Protein AF-A0A3M1AYG4-F1 (afdb_monomer_lite)

Secondary structure (DSSP, 8-state):
--HHHHHHHHHHHHHHHHHHHHHHHHHHHHHHHHHTTT--SHHHHHHHHHHHHHHHHHHHHHHHHHHHHHHTT--

pLDDT: mean 88.28, std 14.77, range [41.84, 98.19]

Sequence (75 aa):
MDRKQQLLAAKREEAETKKALGSFLGFFGLVLIFALFYTPTWNGRIINLVSGLLLIGIGGAMIYSGRKRLAKHNS

Structure (mmCIF, N/CA/C/O backbone):
data_AF-A0A3M1AYG4-F1
#
_entry.id   AF-A0A3M1AYG4-F1
#
loop_
_atom_site.group_PDB
_atom_site.id
_atom_site.type_symbol
_atom_site.label_atom_id
_atom_site.label_alt_id
_atom_site.label_comp_id
_atom_site.label_asym_id
_atom_site.label_entity_id
_atom_site.label_seq_id
_atom_site.pdbx_PDB_ins_code
_atom_site.Cartn_x
_atom_site.Cartn_y
_atom_site.Cartn_z
_atom_site.occupancy
_atom_site.B_iso_or_equiv
_atom_site.auth_seq_id
_atom_site.auth_comp_id
_atom_site.auth_asym_id
_atom_site.auth_atom_id
_atom_site.pdbx_PDB_model_num
ATOM 1 N N . MET A 1 1 ? -30.633 9.215 19.838 1.00 63.38 1 MET A N 1
ATOM 2 C CA . MET A 1 1 ? -29.483 8.316 19.588 1.00 63.38 1 MET A CA 1
ATOM 3 C C . MET A 1 1 ? -28.428 8.583 20.644 1.00 63.38 1 MET A C 1
ATOM 5 O O . MET A 1 1 ? -28.096 9.740 20.859 1.00 63.38 1 MET A O 1
ATOM 9 N N . ASP A 1 2 ? -27.959 7.541 21.327 1.00 86.81 2 ASP A N 1
ATOM 10 C CA . ASP A 1 2 ? -26.959 7.652 22.395 1.00 86.81 2 ASP A CA 1
ATOM 11 C C . ASP A 1 2 ? -25.572 8.022 21.823 1.00 86.81 2 ASP A C 1
ATOM 13 O O . ASP A 1 2 ? -25.157 7.500 20.784 1.00 86.81 2 ASP A O 1
ATOM 17 N N . ARG A 1 3 ? -24.836 8.916 22.496 1.00 85.94 3 ARG A N 1
ATOM 18 C CA . ARG A 1 3 ? -23.544 9.465 22.032 1.00 85.94 3 ARG A CA 1
ATOM 19 C C . ARG A 1 3 ? -22.496 8.370 21.817 1.00 85.94 3 ARG A C 1
ATOM 21 O O . ARG A 1 3 ? -21.661 8.470 20.919 1.00 85.94 3 ARG A O 1
ATOM 28 N N . LYS A 1 4 ? -22.572 7.283 22.593 1.00 86.00 4 LYS A N 1
ATOM 29 C CA . LYS A 1 4 ? -21.726 6.095 22.408 1.00 86.00 4 LYS A CA 1
ATOM 30 C C . LYS A 1 4 ? -21.977 5.402 21.068 1.00 86.00 4 LYS A C 1
ATOM 32 O O . LYS A 1 4 ? -21.019 4.975 20.430 1.00 86.00 4 LYS A O 1
ATOM 37 N N . GLN A 1 5 ? -23.227 5.323 20.608 1.00 86.50 5 GLN A N 1
ATOM 38 C CA . GLN A 1 5 ? -23.553 4.676 19.333 1.00 86.50 5 GLN A CA 1
ATOM 39 C C . GLN A 1 5 ? -23.006 5.462 18.137 1.00 86.50 5 GLN A C 1
ATOM 41 O O . GLN A 1 5 ? -22.457 4.859 17.218 1.00 86.50 5 GLN A O 1
ATOM 46 N N . GLN A 1 6 ? -23.062 6.797 18.184 1.00 87.31 6 GLN A N 1
ATOM 47 C CA . GLN A 1 6 ? -22.478 7.656 17.144 1.00 87.31 6 GLN A CA 1
ATOM 48 C C . GLN A 1 6 ? -20.954 7.486 17.051 1.00 87.31 6 GLN A C 1
ATOM 50 O O . GLN A 1 6 ? -20.406 7.356 15.960 1.00 87.31 6 GLN A O 1
ATOM 55 N N . LEU A 1 7 ? -20.268 7.404 18.197 1.00 87.50 7 LEU A N 1
ATOM 56 C CA . LEU A 1 7 ? -18.822 7.167 18.243 1.00 87.50 7 LEU A CA 1
ATOM 57 C C . LEU A 1 7 ? -18.432 5.792 17.684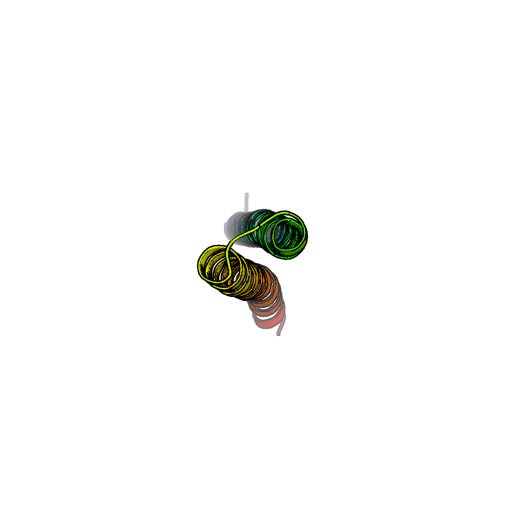 1.00 87.50 7 LEU A C 1
ATOM 59 O O . LEU A 1 7 ? -17.408 5.667 17.014 1.00 87.50 7 LEU A O 1
ATOM 63 N N . LEU A 1 8 ? -19.229 4.756 17.954 1.00 87.19 8 LEU A N 1
ATOM 64 C CA . LEU A 1 8 ? -18.981 3.414 17.424 1.00 87.19 8 LEU A CA 1
ATOM 65 C C . LEU A 1 8 ? -19.220 3.346 15.912 1.00 87.19 8 LEU A C 1
ATOM 67 O O . LEU A 1 8 ? -18.422 2.724 15.213 1.00 87.19 8 LEU A O 1
ATOM 71 N N . ALA A 1 9 ? -20.270 4.002 15.411 1.00 88.31 9 ALA A N 1
ATOM 72 C CA . ALA A 1 9 ? -20.541 4.100 13.979 1.00 88.31 9 ALA A CA 1
ATOM 73 C C . ALA A 1 9 ? -19.392 4.807 13.242 1.00 88.31 9 ALA A C 1
ATOM 75 O O . ALA A 1 9 ? -18.829 4.235 12.313 1.00 88.31 9 ALA A O 1
ATOM 76 N N . ALA A 1 10 ? -18.948 5.965 13.743 1.00 88.81 10 ALA A N 1
ATOM 77 C CA . ALA A 1 10 ? -17.833 6.710 13.157 1.00 88.81 10 ALA A CA 1
ATOM 78 C C . ALA A 1 10 ? -16.518 5.906 13.144 1.00 88.81 10 ALA A C 1
ATOM 80 O O . ALA A 1 10 ? -15.783 5.914 12.160 1.00 88.81 10 ALA A O 1
ATOM 81 N N . LYS A 1 11 ? -16.220 5.151 14.213 1.00 87.62 11 LYS A N 1
ATOM 82 C CA . LYS A 1 11 ? -15.031 4.277 14.256 1.00 87.62 11 LYS A CA 1
ATOM 83 C C . LYS A 1 11 ? -15.100 3.126 13.250 1.00 87.62 11 LYS A C 1
ATOM 85 O O . LYS A 1 11 ? -14.061 2.726 12.725 1.00 87.62 11 LYS A O 1
ATOM 90 N N . ARG A 1 12 ? -16.292 2.567 13.012 1.00 87.56 12 ARG A N 1
ATOM 91 C CA . ARG A 1 12 ? -16.497 1.517 12.001 1.00 87.56 12 ARG A CA 1
ATOM 92 C C . ARG A 1 12 ? -16.298 2.073 10.599 1.00 87.56 12 ARG A C 1
ATOM 94 O O . ARG A 1 12 ? -15.519 1.500 9.848 1.00 87.56 12 ARG A O 1
ATOM 101 N N . GLU A 1 1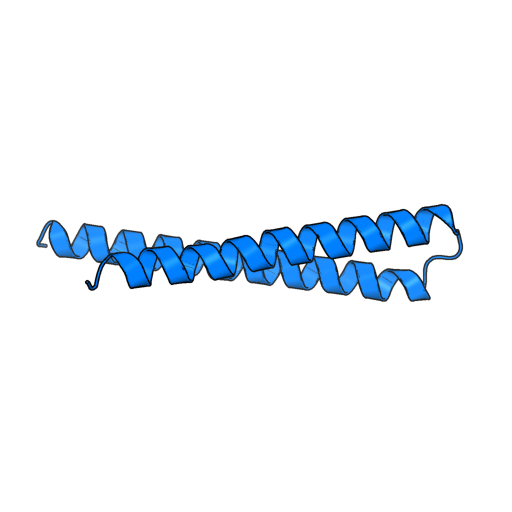3 ? -16.908 3.214 10.302 1.00 89.81 13 GLU A N 1
ATOM 102 C CA . GLU A 1 13 ? -16.760 3.903 9.018 1.00 89.81 13 GLU A CA 1
ATOM 103 C C . GLU A 1 13 ? -15.292 4.266 8.733 1.00 89.81 13 GLU A C 1
ATOM 105 O O . GLU A 1 13 ? -14.776 4.003 7.645 1.00 89.81 13 GLU A O 1
ATOM 110 N N . GLU A 1 14 ? -14.562 4.772 9.735 1.00 89.12 14 GLU A N 1
ATOM 111 C CA . GLU A 1 14 ? -13.128 5.057 9.611 1.00 89.12 14 GLU A CA 1
ATOM 112 C C . GLU A 1 14 ? -12.320 3.782 9.298 1.00 89.12 14 GLU A C 1
ATOM 114 O O . GLU A 1 14 ? -11.409 3.796 8.465 1.00 89.12 14 GLU A O 1
ATOM 119 N N . ALA A 1 15 ? -12.639 2.662 9.953 1.00 88.94 15 ALA A N 1
ATOM 120 C CA . ALA A 1 15 ? -11.952 1.394 9.731 1.00 88.94 15 ALA A CA 1
ATOM 121 C C . ALA A 1 15 ? -12.252 0.797 8.345 1.00 88.94 15 ALA A C 1
ATOM 123 O O . ALA A 1 15 ? -11.339 0.282 7.694 1.00 88.94 15 ALA A O 1
ATOM 124 N N . GLU A 1 16 ? -13.497 0.891 7.880 1.00 91.00 16 GLU A N 1
ATOM 125 C CA . GLU A 1 16 ? -13.902 0.472 6.535 1.00 91.00 16 GLU A CA 1
ATOM 126 C C . GLU A 1 16 ? -13.230 1.327 5.462 1.00 91.00 16 GLU A C 1
ATOM 128 O O . GLU A 1 16 ? -12.659 0.780 4.519 1.00 91.00 16 GLU A O 1
ATOM 133 N N . THR A 1 17 ? -13.174 2.643 5.668 1.00 92.50 17 THR A N 1
ATOM 134 C CA . THR A 1 17 ? -12.468 3.576 4.782 1.00 92.50 17 THR A CA 1
ATOM 135 C C . THR A 1 17 ? -10.986 3.223 4.678 1.00 92.50 17 THR A C 1
ATOM 137 O O . THR A 1 17 ? -10.451 3.081 3.578 1.00 92.50 17 THR A O 1
ATOM 140 N N . LYS A 1 18 ? -10.305 2.999 5.811 1.00 90.25 18 LYS A N 1
ATOM 141 C CA . LYS A 1 18 ? -8.890 2.586 5.816 1.00 90.25 18 LYS A CA 1
ATOM 142 C C . LYS A 1 18 ? -8.671 1.249 5.122 1.00 90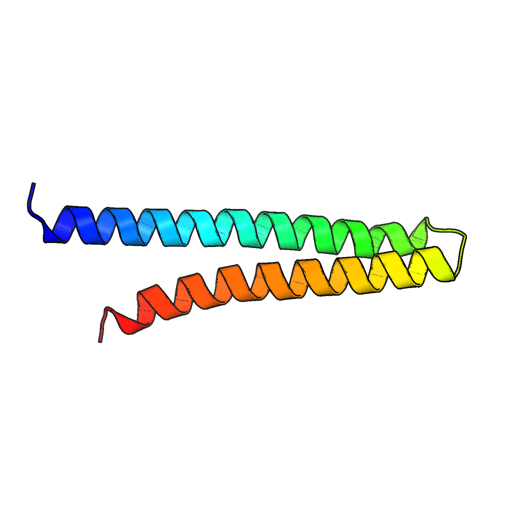.25 18 LYS A C 1
ATOM 144 O O . LYS A 1 18 ? -7.674 1.088 4.421 1.00 90.25 18 LYS A O 1
ATOM 149 N N . LYS A 1 19 ? -9.590 0.297 5.299 1.00 93.06 19 LYS A N 1
ATOM 150 C CA . LYS A 1 19 ? -9.532 -1.005 4.628 1.00 93.06 19 LYS A CA 1
ATOM 151 C C . LYS A 1 19 ? -9.702 -0.855 3.115 1.00 93.06 19 LYS A C 1
ATOM 153 O O . LYS A 1 19 ? -8.925 -1.456 2.376 1.00 93.06 19 LYS A O 1
ATOM 158 N N . ALA A 1 20 ? -10.671 -0.063 2.662 1.00 95.44 20 ALA A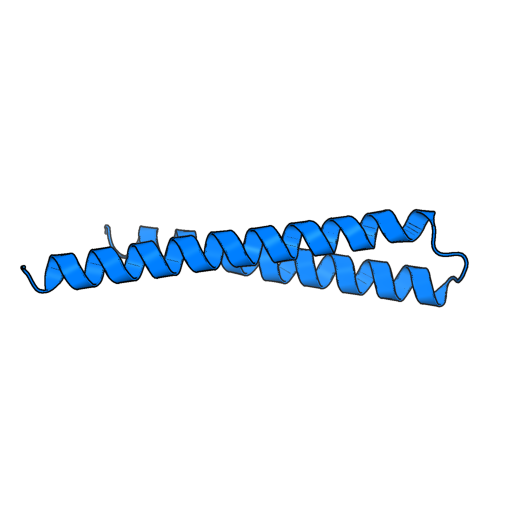 N 1
ATOM 159 C CA . ALA A 1 20 ? -10.918 0.188 1.245 1.00 95.44 20 ALA A CA 1
ATOM 160 C C . ALA A 1 20 ? -9.717 0.879 0.585 1.00 95.44 20 ALA A C 1
ATOM 162 O O . ALA A 1 20 ? -9.176 0.364 -0.392 1.00 95.44 20 ALA A O 1
ATOM 163 N N . LEU A 1 21 ? -9.230 1.974 1.180 1.00 95.44 21 LEU A N 1
ATOM 164 C CA . LEU A 1 21 ? -8.060 2.705 0.689 1.00 95.44 21 LEU A CA 1
ATOM 165 C C . LEU A 1 21 ? -6.801 1.839 0.682 1.00 95.44 21 LEU A C 1
ATOM 167 O O . LEU A 1 21 ? -6.083 1.811 -0.312 1.00 95.44 21 LEU A O 1
ATOM 171 N N . GLY A 1 22 ? -6.542 1.092 1.758 1.00 95.50 22 GLY A N 1
ATOM 172 C CA . GLY A 1 22 ? -5.377 0.214 1.820 1.00 95.50 22 GLY A CA 1
ATOM 173 C C . GLY A 1 22 ? -5.438 -0.929 0.803 1.00 95.50 22 GLY A C 1
ATOM 174 O O . GLY A 1 22 ? -4.416 -1.277 0.216 1.00 95.50 22 GLY A O 1
ATOM 175 N N . SER A 1 23 ? -6.633 -1.472 0.540 1.00 96.25 23 SER A N 1
ATOM 176 C CA . SER A 1 23 ? -6.833 -2.513 -0.481 1.00 96.25 23 SER A CA 1
ATOM 177 C C . SER A 1 23 ? -6.646 -1.957 -1.892 1.00 96.25 23 SER A C 1
ATOM 179 O O . SER A 1 23 ? -5.990 -2.591 -2.714 1.00 96.25 23 SER A O 1
ATOM 181 N N . PHE A 1 24 ? -7.160 -0.752 -2.156 1.00 97.38 24 PHE A N 1
ATOM 182 C CA . PHE A 1 24 ? -6.937 -0.028 -3.406 1.00 97.38 24 PHE A CA 1
ATOM 183 C C . PHE A 1 24 ? -5.440 0.199 -3.644 1.00 97.38 24 PHE A C 1
ATOM 185 O O . PHE A 1 24 ? -4.913 -0.181 -4.685 1.00 97.38 24 PHE A O 1
ATOM 192 N N . LEU A 1 25 ? -4.728 0.727 -2.646 1.00 96.94 25 LEU A N 1
ATOM 193 C CA . LEU A 1 25 ? -3.290 0.972 -2.744 1.00 96.94 25 LEU A CA 1
ATOM 194 C C . LEU A 1 25 ? -2.497 -0.318 -2.989 1.00 96.94 25 LEU A C 1
ATOM 196 O O . LEU A 1 25 ? -1.625 -0.353 -3.856 1.00 96.94 25 LEU A O 1
ATOM 200 N N . GLY A 1 26 ? -2.840 -1.395 -2.278 1.00 97.69 26 GLY A N 1
ATOM 201 C CA . GLY A 1 26 ? -2.233 -2.709 -2.480 1.00 97.69 26 GLY A CA 1
ATOM 202 C C . GLY A 1 26 ? -2.459 -3.255 -3.891 1.00 97.69 26 GLY A C 1
ATOM 203 O O . GLY A 1 26 ? -1.518 -3.751 -4.506 1.00 97.69 26 GLY A O 1
ATOM 204 N N . PHE A 1 27 ? -3.670 -3.106 -4.438 1.00 98.00 27 PHE A N 1
ATOM 205 C CA . PHE A 1 27 ? -3.978 -3.496 -5.816 1.00 98.00 27 PHE A CA 1
ATOM 206 C C . PHE A 1 27 ? -3.100 -2.750 -6.827 1.00 98.00 27 PHE A C 1
ATOM 208 O O . PHE A 1 27 ? -2.463 -3.386 -7.665 1.00 98.00 27 PHE A O 1
ATOM 215 N N . PHE A 1 28 ? -2.985 -1.424 -6.714 1.00 97.94 28 PHE A N 1
ATOM 216 C CA . PHE A 1 28 ? -2.104 -0.648 -7.595 1.00 97.94 28 PHE A CA 1
ATOM 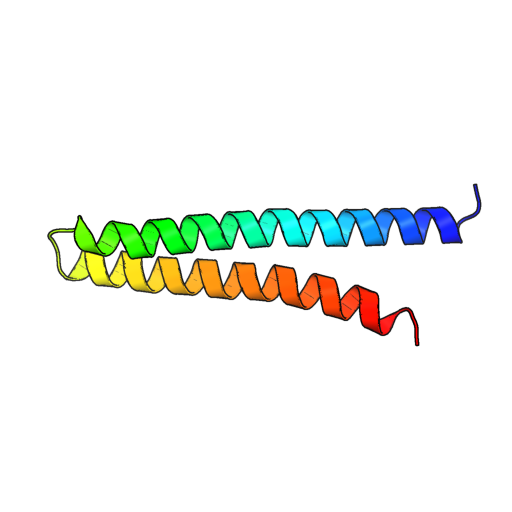217 C C . PHE A 1 28 ? -0.634 -1.032 -7.437 1.00 97.94 28 PHE A C 1
ATOM 219 O O . PHE A 1 28 ? 0.085 -1.135 -8.429 1.00 97.94 28 PHE A O 1
ATOM 226 N N . GLY A 1 29 ? -0.189 -1.305 -6.212 1.00 98.00 29 GLY A N 1
ATOM 227 C CA . GLY A 1 29 ? 1.165 -1.789 -5.979 1.00 98.00 29 GLY A CA 1
ATOM 228 C C . GLY A 1 29 ? 1.450 -3.119 -6.685 1.00 98.00 29 GLY A C 1
ATOM 229 O O . GLY A 1 29 ? 2.503 -3.266 -7.303 1.00 98.00 29 GLY A O 1
ATOM 230 N N . LEU A 1 30 ? 0.490 -4.051 -6.688 1.00 98.00 30 LEU A N 1
ATOM 231 C CA . LEU A 1 30 ? 0.593 -5.296 -7.457 1.00 98.00 30 LEU A CA 1
ATOM 232 C C . LEU A 1 30 ? 0.634 -5.035 -8.966 1.00 98.00 30 LEU A C 1
ATOM 234 O O . LEU A 1 30 ? 1.463 -5.624 -9.656 1.00 98.00 30 LEU A O 1
ATOM 238 N N . VAL A 1 31 ? -0.204 -4.129 -9.478 1.00 98.19 31 VAL A N 1
ATOM 239 C CA . VAL A 1 31 ? -0.190 -3.735 -10.899 1.00 98.19 31 VAL A CA 1
ATOM 240 C C . VAL A 1 31 ? 1.190 -3.212 -11.316 1.00 98.19 31 VAL A C 1
ATOM 242 O O . VAL A 1 31 ? 1.685 -3.590 -12.377 1.00 98.19 31 VAL A O 1
ATOM 245 N N . LEU A 1 32 ? 1.859 -2.414 -10.477 1.00 97.62 32 LEU A N 1
ATOM 246 C CA . LEU A 1 32 ? 3.218 -1.934 -10.764 1.00 97.62 32 LEU A CA 1
ATOM 247 C C . LEU A 1 32 ? 4.268 -3.051 -10.744 1.00 97.62 32 LEU A C 1
ATOM 249 O O . LEU A 1 32 ? 5.193 -3.029 -11.555 1.00 97.62 32 LEU A O 1
ATOM 253 N N . ILE A 1 33 ? 4.112 -4.059 -9.883 1.00 97.19 33 ILE A N 1
ATOM 254 C CA . ILE A 1 33 ? 4.967 -5.254 -9.925 1.00 97.19 33 ILE A CA 1
ATOM 255 C C . ILE A 1 33 ? 4.745 -6.024 -11.234 1.00 97.19 33 ILE A C 1
ATOM 257 O O . ILE A 1 33 ? 5.711 -6.439 -11.871 1.00 97.19 33 ILE A O 1
ATOM 261 N N . PHE A 1 34 ? 3.500 -6.160 -11.699 1.00 97.19 34 PHE A N 1
ATOM 262 C CA . PHE A 1 34 ? 3.221 -6.762 -13.007 1.00 97.19 34 PHE A CA 1
ATOM 263 C C . PHE A 1 34 ? 3.783 -5.936 -14.172 1.00 97.19 34 PHE A C 1
ATOM 265 O O . PHE A 1 34 ? 4.246 -6.502 -15.163 1.00 97.19 34 PHE A O 1
ATOM 272 N N . ALA A 1 35 ? 3.822 -4.608 -14.053 1.00 96.94 35 ALA A N 1
ATOM 273 C CA . ALA A 1 35 ? 4.393 -3.735 -15.076 1.00 96.94 35 ALA A CA 1
ATOM 274 C C . ALA A 1 35 ? 5.895 -3.987 -15.318 1.00 96.94 35 ALA A C 1
ATOM 276 O O . ALA A 1 35 ? 6.404 -3.665 -16.395 1.00 96.94 35 ALA A O 1
ATOM 277 N N . LEU A 1 36 ? 6.612 -4.611 -14.373 1.00 96.31 36 LEU A N 1
ATOM 278 C CA . LEU A 1 36 ? 8.027 -4.976 -14.529 1.00 96.31 36 LEU A CA 1
ATOM 279 C C . LEU A 1 36 ? 8.282 -5.865 -15.746 1.00 96.31 36 LEU A C 1
ATOM 281 O O . LEU A 1 36 ? 9.285 -5.674 -16.433 1.00 96.31 36 LEU A O 1
ATOM 285 N N . PHE A 1 37 ? 7.360 -6.784 -16.041 1.00 95.75 37 PHE A N 1
ATOM 286 C CA . PHE A 1 37 ? 7.473 -7.703 -17.175 1.00 95.75 37 PHE A CA 1
ATOM 287 C C . PHE A 1 37 ? 7.353 -6.993 -18.528 1.00 95.75 37 PHE A C 1
ATOM 289 O O . PHE A 1 37 ? 7.909 -7.460 -19.517 1.00 95.75 37 PHE A O 1
ATOM 296 N N . TYR A 1 38 ? 6.682 -5.841 -18.561 1.00 96.19 38 TYR A N 1
ATOM 297 C CA . TYR A 1 38 ? 6.448 -5.056 -19.774 1.00 96.19 38 TYR A CA 1
ATOM 298 C C . TYR A 1 38 ? 7.397 -3.862 -19.912 1.00 96.19 38 TYR A C 1
ATOM 300 O O . TYR A 1 38 ? 7.443 -3.230 -20.963 1.00 96.19 38 TYR A O 1
ATOM 308 N N . THR A 1 39 ? 8.165 -3.537 -18.868 1.00 95.56 39 THR A N 1
ATOM 309 C CA . THR A 1 39 ? 9.051 -2.368 -18.872 1.00 95.56 39 THR A CA 1
ATOM 310 C C . THR A 1 39 ? 10.391 -2.714 -19.535 1.00 95.56 39 THR A C 1
ATOM 312 O O . THR A 1 39 ? 11.113 -3.572 -19.015 1.00 95.56 39 THR A O 1
ATOM 315 N N . PRO A 1 40 ? 10.781 -2.062 -20.650 1.00 95.69 40 PRO A N 1
ATOM 316 C CA . PRO A 1 40 ? 12.010 -2.412 -21.371 1.00 95.69 40 PRO A CA 1
ATOM 317 C C . PRO A 1 40 ? 13.284 -1.906 -20.687 1.00 95.69 40 PRO A C 1
ATOM 319 O O . PRO A 1 40 ? 14.342 -2.515 -20.813 1.00 95.69 40 PRO A O 1
ATOM 322 N N . THR A 1 41 ? 13.199 -0.784 -19.967 1.00 97.94 41 THR A N 1
ATOM 323 C CA . THR A 1 41 ? 14.368 -0.111 -19.392 1.00 97.94 41 THR A CA 1
ATOM 324 C C . THR A 1 41 ? 14.667 -0.596 -17.979 1.00 97.94 41 THR A C 1
ATOM 326 O O . THR A 1 41 ? 13.767 -0.792 -17.159 1.00 97.94 41 THR A O 1
ATOM 329 N N . TRP A 1 42 ? 15.956 -0.733 -17.662 1.00 95.56 42 TRP A N 1
ATOM 330 C CA . TRP A 1 42 ? 16.399 -1.131 -16.325 1.00 95.56 42 TRP A CA 1
ATOM 331 C C . TRP A 1 42 ? 15.948 -0.139 -15.244 1.00 95.56 42 TRP A C 1
ATOM 333 O O . TRP A 1 42 ? 15.358 -0.534 -14.240 1.00 95.56 42 TRP A O 1
ATOM 343 N N . ASN A 1 43 ? 16.124 1.161 -15.500 1.00 97.19 43 ASN A N 1
ATOM 344 C CA . ASN A 1 43 ? 15.695 2.215 -14.577 1.00 97.19 43 ASN A CA 1
ATOM 345 C C . ASN A 1 43 ? 14.174 2.195 -14.361 1.00 97.19 43 ASN A C 1
ATOM 347 O O . ASN A 1 43 ? 13.718 2.312 -13.227 1.00 97.19 43 ASN A O 1
ATOM 351 N N . GLY A 1 44 ? 13.388 1.981 -15.423 1.00 97.00 44 GLY A N 1
ATOM 352 C CA . GLY A 1 44 ? 11.932 1.878 -15.319 1.00 97.00 44 GLY A CA 1
ATOM 353 C C . GLY A 1 44 ? 11.491 0.687 -14.467 1.00 97.00 44 GLY A C 1
ATOM 354 O O . GLY A 1 44 ? 10.589 0.824 -13.643 1.00 97.00 44 GLY A O 1
ATOM 355 N N . ARG A 1 45 ? 12.165 -0.465 -14.597 1.00 97.50 45 ARG A N 1
ATOM 356 C CA . ARG A 1 45 ? 11.904 -1.640 -13.750 1.00 97.50 45 ARG A CA 1
ATOM 357 C C . ARG A 1 45 ? 12.174 -1.343 -12.275 1.00 97.50 45 ARG A C 1
ATOM 359 O O . ARG A 1 45 ? 11.336 -1.651 -11.438 1.00 97.50 45 ARG A O 1
ATOM 366 N N . ILE A 1 46 ? 13.296 -0.706 -11.939 1.00 97.94 46 ILE A N 1
ATOM 367 C CA . ILE A 1 46 ? 13.594 -0.367 -10.537 1.00 97.94 46 ILE A CA 1
ATOM 368 C C . ILE A 1 46 ? 12.537 0.589 -9.970 1.00 97.94 46 ILE A C 1
ATOM 370 O O . ILE A 1 46 ? 12.034 0.356 -8.873 1.00 97.94 46 ILE A O 1
ATOM 374 N N . ILE A 1 47 ? 12.156 1.626 -10.723 1.00 97.50 47 ILE A N 1
ATOM 375 C CA . ILE A 1 47 ? 11.135 2.592 -10.291 1.00 97.50 47 ILE A CA 1
ATOM 376 C C . ILE A 1 47 ? 9.794 1.894 -10.042 1.00 97.50 47 ILE A C 1
ATOM 378 O O . ILE A 1 47 ? 9.190 2.094 -8.988 1.00 97.50 47 ILE A O 1
ATOM 382 N N . ASN A 1 48 ? 9.348 1.045 -10.970 1.00 97.12 48 ASN A N 1
ATOM 383 C CA . ASN A 1 48 ? 8.108 0.281 -10.826 1.00 97.12 48 ASN A CA 1
ATOM 384 C C . ASN A 1 48 ? 8.152 -0.671 -9.624 1.00 97.12 48 ASN A C 1
ATOM 386 O O . ASN A 1 48 ? 7.172 -0.768 -8.887 1.00 97.12 48 ASN A O 1
ATOM 390 N N . LEU A 1 49 ? 9.294 -1.316 -9.370 1.00 97.81 49 LEU A N 1
ATOM 391 C CA . LEU A 1 49 ? 9.469 -2.223 -8.237 1.00 97.81 49 LEU A CA 1
ATOM 392 C C . LEU A 1 49 ? 9.397 -1.464 -6.909 1.00 97.81 49 LEU A C 1
ATOM 394 O O . LEU A 1 49 ? 8.636 -1.847 -6.024 1.00 97.81 49 LEU A O 1
ATOM 398 N N . VAL A 1 50 ? 10.157 -0.374 -6.776 1.00 98.06 50 VAL A N 1
ATOM 399 C CA . VAL A 1 50 ? 10.177 0.452 -5.559 1.00 98.06 50 VAL A CA 1
ATOM 400 C C . VAL A 1 50 ? 8.796 1.047 -5.299 1.00 98.06 50 VAL A C 1
ATOM 402 O O . VAL A 1 50 ? 8.294 0.972 -4.181 1.00 98.06 50 VAL A O 1
ATOM 405 N N . SER A 1 51 ? 8.148 1.574 -6.337 1.00 97.75 51 SER A N 1
ATOM 406 C CA . SER A 1 51 ? 6.805 2.148 -6.233 1.00 97.75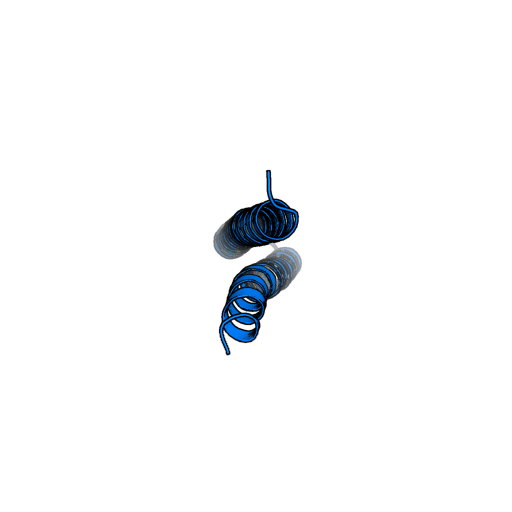 51 SER A CA 1
ATOM 407 C C . SER A 1 51 ? 5.775 1.085 -5.842 1.00 97.75 51 SER A C 1
ATOM 409 O O . SER A 1 51 ? 4.970 1.311 -4.942 1.00 97.75 51 SER A O 1
ATOM 411 N N . GLY A 1 52 ? 5.839 -0.104 -6.451 1.00 98.00 52 GLY A N 1
ATOM 412 C CA . GLY A 1 52 ? 4.977 -1.234 -6.112 1.00 98.00 52 GLY A CA 1
ATOM 413 C C . GLY A 1 52 ? 5.130 -1.676 -4.657 1.00 98.00 52 GLY A C 1
ATOM 414 O O . GLY A 1 52 ? 4.138 -1.788 -3.935 1.00 98.00 52 GLY A O 1
ATOM 415 N N . LEU A 1 53 ? 6.372 -1.848 -4.193 1.00 98.06 53 LEU A N 1
ATOM 416 C CA . LEU A 1 53 ? 6.671 -2.209 -2.805 1.00 98.06 53 LEU A CA 1
ATOM 417 C C . LEU A 1 53 ? 6.205 -1.138 -1.812 1.00 98.06 53 LEU A C 1
ATOM 419 O O . LEU A 1 53 ? 5.635 -1.482 -0.776 1.00 98.06 53 LEU A O 1
ATOM 423 N N . LEU A 1 54 ? 6.390 0.148 -2.126 1.00 98.12 54 LEU A N 1
ATOM 424 C CA . LEU A 1 54 ? 5.912 1.249 -1.287 1.00 98.12 54 LEU A CA 1
ATOM 425 C C . LEU A 1 54 ? 4.384 1.255 -1.175 1.00 98.12 54 LEU A C 1
ATOM 427 O O . LEU A 1 54 ? 3.860 1.340 -0.066 1.00 98.12 54 LEU A O 1
ATOM 431 N N . LEU A 1 55 ? 3.662 1.117 -2.290 1.00 97.88 55 LEU A N 1
ATOM 432 C CA . LEU A 1 55 ? 2.196 1.095 -2.284 1.00 97.88 55 LEU A CA 1
ATOM 433 C C . LEU A 1 55 ? 1.644 -0.110 -1.512 1.00 97.88 55 LEU A C 1
ATOM 435 O O . LEU A 1 55 ? 0.714 0.049 -0.720 1.00 97.88 55 LEU A O 1
ATOM 439 N N . ILE A 1 56 ? 2.246 -1.293 -1.678 1.00 97.56 56 ILE A N 1
ATOM 440 C CA . ILE A 1 56 ? 1.878 -2.491 -0.909 1.00 97.56 56 ILE A CA 1
ATOM 441 C C . ILE A 1 56 ? 2.176 -2.288 0.579 1.00 97.56 56 ILE A C 1
ATOM 443 O O . ILE A 1 56 ? 1.328 -2.596 1.417 1.00 97.56 56 ILE A O 1
ATOM 447 N N . GLY A 1 57 ? 3.345 -1.744 0.925 1.00 97.12 57 GLY A N 1
ATOM 448 C CA . GLY A 1 57 ? 3.735 -1.484 2.310 1.00 97.12 57 GLY A CA 1
ATOM 449 C C . GLY A 1 57 ? 2.796 -0.496 3.006 1.00 97.12 57 GLY A C 1
ATOM 450 O O . GLY A 1 57 ? 2.293 -0.778 4.095 1.00 97.12 57 GLY A O 1
ATOM 451 N N . ILE A 1 58 ? 2.496 0.631 2.356 1.00 95.81 58 ILE A N 1
ATOM 452 C CA . ILE A 1 58 ? 1.576 1.651 2.876 1.00 95.81 58 ILE A CA 1
ATOM 453 C C . ILE A 1 58 ? 0.151 1.090 2.963 1.00 95.81 58 ILE A C 1
ATOM 455 O O . ILE A 1 58 ? -0.492 1.206 4.008 1.00 95.81 58 ILE A O 1
ATOM 459 N N . GLY A 1 59 ? -0.335 0.427 1.910 1.00 95.12 59 GLY A N 1
ATOM 460 C CA . GLY A 1 59 ? -1.670 -0.173 1.892 1.00 95.12 59 GLY A CA 1
ATOM 461 C C . GLY A 1 59 ? -1.847 -1.238 2.978 1.00 95.12 59 GLY A C 1
ATOM 462 O O . GLY A 1 59 ? -2.827 -1.218 3.729 1.00 95.12 59 GLY A O 1
ATOM 463 N N . GLY A 1 60 ? -0.850 -2.109 3.144 1.00 94.00 60 GLY A N 1
ATOM 464 C CA . GLY A 1 60 ? -0.798 -3.102 4.215 1.00 94.00 60 GLY A CA 1
ATOM 465 C C . GLY A 1 60 ? -0.792 -2.467 5.607 1.00 94.00 60 GLY A C 1
ATOM 466 O O . GLY A 1 60 ? -1.546 -2.899 6.484 1.00 94.00 60 GLY A O 1
ATOM 467 N N . ALA A 1 61 ? -0.021 -1.394 5.810 1.00 93.00 61 ALA A N 1
ATOM 468 C CA . ALA A 1 61 ? 0.003 -0.650 7.068 1.00 93.00 61 ALA A CA 1
ATOM 469 C C . ALA A 1 61 ? -1.353 0.011 7.391 1.00 93.00 61 ALA A C 1
ATOM 471 O O . ALA A 1 61 ? -1.795 -0.009 8.546 1.00 93.00 61 ALA A O 1
ATOM 472 N N . MET A 1 62 ? -2.063 0.544 6.391 1.00 91.81 62 MET A N 1
ATOM 473 C CA . MET A 1 62 ? -3.413 1.104 6.561 1.00 91.81 62 MET A CA 1
ATOM 474 C C . MET A 1 62 ? -4.429 0.035 6.984 1.00 91.81 62 MET A C 1
ATOM 476 O O . MET A 1 62 ? -5.192 0.247 7.930 1.00 91.81 62 MET A O 1
ATOM 480 N N . ILE A 1 63 ? -4.393 -1.143 6.356 1.00 90.75 63 ILE A N 1
ATOM 481 C CA . ILE A 1 63 ? -5.267 -2.270 6.718 1.00 90.75 63 ILE A CA 1
ATOM 482 C C . ILE A 1 63 ? -4.934 -2.773 8.131 1.00 90.75 63 ILE A C 1
ATOM 484 O O . ILE A 1 63 ? -5.830 -2.986 8.953 1.00 90.75 63 ILE A O 1
ATOM 488 N N . TYR A 1 64 ? -3.648 -2.943 8.446 1.00 88.19 64 TYR A N 1
ATOM 489 C CA . TYR A 1 64 ? -3.199 -3.458 9.740 1.00 88.19 64 TYR A CA 1
ATOM 490 C C . TYR A 1 64 ? -3.510 -2.497 10.900 1.00 88.19 64 TYR A C 1
ATOM 492 O O . TYR A 1 64 ? -3.990 -2.922 11.956 1.00 88.19 64 TYR A O 1
ATOM 500 N N . SER A 1 65 ? -3.306 -1.191 10.704 1.00 80.31 65 SER A N 1
ATOM 501 C CA . SER A 1 65 ? -3.617 -0.168 11.712 1.00 80.31 65 SER A CA 1
ATOM 502 C C . SER A 1 65 ? -5.121 -0.037 11.981 1.00 80.31 65 SER A C 1
ATOM 504 O O . SER A 1 65 ? -5.514 0.123 13.140 1.00 80.31 65 SER A O 1
ATOM 506 N N . GLY A 1 66 ? -5.972 -0.197 10.959 1.00 70.44 66 GLY A N 1
ATOM 507 C CA . GLY A 1 66 ? -7.427 -0.271 11.125 1.00 70.44 66 GLY A CA 1
ATOM 508 C C . GLY A 1 66 ? -7.858 -1.412 12.056 1.00 70.44 66 GLY A C 1
ATOM 509 O O . GLY A 1 66 ? -8.695 -1.215 12.935 1.00 70.44 66 GLY A O 1
ATOM 510 N N . ARG A 1 67 ? -7.215 -2.584 11.949 1.00 67.06 67 ARG A N 1
ATOM 511 C CA . ARG A 1 67 ? -7.509 -3.754 12.801 1.00 67.06 67 ARG A CA 1
ATOM 512 C C . ARG A 1 67 ? -7.050 -3.560 14.250 1.00 67.06 67 ARG A C 1
ATOM 514 O O . ARG A 1 67 ? -7.802 -3.868 15.172 1.00 67.06 67 ARG A O 1
ATOM 521 N N . LYS A 1 68 ? -5.852 -3.001 14.476 1.00 60.88 68 LYS A N 1
ATOM 522 C CA . LYS A 1 68 ? -5.326 -2.747 15.835 1.00 60.88 68 LYS A CA 1
ATOM 523 C C . LYS A 1 68 ? -6.144 -1.709 16.613 1.00 60.88 68 LYS A C 1
ATOM 525 O O . LYS A 1 68 ? -6.319 -1.861 17.821 1.00 60.88 68 LYS A O 1
ATOM 530 N N . ARG A 1 69 ? -6.664 -0.673 15.943 1.00 57.94 69 ARG A N 1
ATOM 531 C CA . ARG A 1 69 ? -7.468 0.383 16.589 1.00 57.94 69 ARG A CA 1
ATOM 532 C C . ARG A 1 69 ? -8.843 -0.120 17.050 1.00 57.94 69 ARG A C 1
ATOM 534 O O . ARG A 1 69 ? -9.356 0.377 18.047 1.00 57.94 69 ARG A O 1
ATOM 541 N N . LEU A 1 70 ? -9.393 -1.127 16.368 1.00 54.19 70 LEU A N 1
ATOM 542 C CA . LEU A 1 70 ? -10.614 -1.830 16.778 1.00 54.19 70 LEU A CA 1
ATOM 543 C C . LEU A 1 70 ? -10.354 -2.821 17.927 1.00 54.19 70 LEU A C 1
ATOM 545 O O . LEU A 1 70 ? -11.155 -2.896 18.852 1.00 54.19 70 LEU A O 1
ATOM 549 N N . ALA A 1 71 ? -9.219 -3.532 17.913 1.00 54.41 71 ALA A N 1
ATOM 550 C CA . ALA A 1 71 ? -8.872 -4.506 18.955 1.00 54.41 71 ALA A CA 1
ATOM 551 C C . ALA A 1 71 ? -8.539 -3.863 20.317 1.00 54.41 71 ALA A C 1
ATOM 553 O O . ALA A 1 71 ? -8.890 -4.420 21.348 1.00 54.41 71 ALA A O 1
ATOM 554 N N . LYS A 1 72 ? -7.914 -2.675 20.336 1.00 46.44 72 LYS A N 1
ATOM 555 C CA . LYS A 1 72 ? -7.533 -1.961 21.575 1.00 46.44 72 LYS A CA 1
ATOM 556 C C . LYS A 1 72 ? -8.698 -1.226 22.270 1.00 46.44 72 LYS A C 1
ATOM 558 O O . LYS A 1 72 ? -8.482 -0.557 23.267 1.00 46.44 72 LYS A O 1
ATOM 563 N N . HIS A 1 73 ? -9.913 -1.275 21.727 1.00 44.38 73 HIS A N 1
ATOM 564 C CA . HIS A 1 73 ? -11.093 -0.630 22.326 1.00 44.38 73 HIS A CA 1
ATOM 565 C C . HIS A 1 73 ? -12.098 -1.643 22.909 1.00 44.38 73 HIS A C 1
ATOM 567 O O . HIS A 1 73 ? -13.152 -1.245 23.398 1.00 44.38 73 HIS A O 1
ATOM 573 N N . ASN A 1 74 ? -11.786 -2.941 22.835 1.00 45.41 74 ASN A N 1
ATOM 574 C CA . ASN A 1 74 ? -12.604 -4.035 23.373 1.00 45.41 74 ASN A CA 1
ATOM 575 C C . ASN A 1 74 ? -11.943 -4.744 24.574 1.00 45.41 74 ASN A C 1
ATOM 577 O O . ASN A 1 74 ? -12.421 -5.798 24.988 1.00 45.41 74 ASN A O 1
ATOM 581 N N . SER A 1 75 ? -10.864 -4.183 25.119 1.00 41.84 75 SER A N 1
ATOM 582 C CA . SER A 1 75 ? -10.195 -4.604 26.355 1.00 41.84 75 SER A CA 1
ATOM 583 C C . SER A 1 75 ? -9.914 -3.390 27.226 1.00 41.84 75 SER A C 1
ATOM 585 O O . SER A 1 75 ? -9.947 -3.569 28.460 1.00 41.84 75 SER A O 1
#

Radius of gyration: 17.34 Å; chains: 1; bounding box: 46×17×48 Å

Foldseek 3Di:
DDPVVVVVVVLVVQLVVLLVQLVVLLVVLVVLQVCLVVDPDPVSNVVSPVSSVVSNVSSVVSNVVSVVVVVVVVD

=== Feature glossary ===
The record interleaves many kinds of information about one protein. Here is each kind framed as the question it answers.

Q: What does the local fold look like, residue by residue?
A: A 3Di character summarizes, for each residue, the relative orientation of the Cα frame of its nearest spatial neighbor. Because it encodes fold topology rather than chemistry, 3Di alignments detect remote structural similarity that sequence alignment misses.

Q: Which residues are in helices, strands, or loops?
A: Secondary structure is the local, repeating backbone conformation. DSSP classifies it into eight states by reading the hydrogen-bond network: three helix types (H, G, I), two β types (E, B), two non-regular types (T, S), and unstructured coil (-).

Q: How big and how compact is the whole molecule?
A: Three whole-structure scalars: the radius of gyration (RMS distance of Cα from centroid, in Å), the count of Cα–Cα contacts (pairs closer than 8 Å and separated by more than four residues in sequence — i.e. tertiary, not local, contacts), and the bounding-box dimensions. Together they distinguish compact globular folds from extended fibres or disordered chains.

Q: How confident is the AlphaFold model at each residue?
A: For AlphaFold models, the B-factor field carries pLDDT — the model's own estimate of local accuracy on a 0–100 scale. Regions with pLDDT<50 should be treated as essentially unmodeled; they often correspond to intrinsically disordered segments.

Q: What family and function is it annotated with?
A: Functional annotations link the protein to curated databases. InterPro entries identify conserved domains and families by matching the sequence against member-database signatures (Pfam, PROSITE, CDD, …). Gene Ontology (GO) terms describe molecular function, biological process, and cellular component in a controlled vocabulary. CATH places the structure in a hierarchical fold classification (Class/Architecture/Topology/Homologous-superfamily). The organism is the source species.

Q: What known structures does this most resemble?
A: Nearest PDB neighbors are the top structural matches found by Foldseek when searching this structure against the entire Protein Data Bank. Each hit reports a TM-score (0 to 1; >0.5 almost always implies the same fold) and an E-value. These are *structural* homologs — they may share no detectable sequence similarity.

Q: Which residues are buried vs exposed?
A: Solvent-accessible surface area (SASA) is the area in Å² traced out by the centre of a 1.4 Å probe sphere (a water molecule) rolled over the protein's van der Waals surface (Shrake–Rupley / Lee–Richards construction). Buried residues have near-zero SASA; fully exposed residues can exceed 200 Å². The total SASA scales roughly with the number of surface residues.

Q: What are the backbone torsion angles?
A: φ (phi) and ψ (psi) are the two rotatable backbone dihedrals per residue: φ is the C(i-1)–N–Cα–C torsion, ψ is the N–Cα–C–N(i+1) torsion, both in degrees on (−180°, 180°]. α-helical residues cluster near (−60°, −45°); β-strand residues near (−120°, +130°). A Ramachandran plot is simply a scatter of (φ, ψ) for every residue.

Q: Are the domains correctly placed relative to each other?
A: Predicted aligned error is AlphaFold's pairwise confidence. Unlike pLDDT (per-residue), PAE is per-residue-pair and captures whether two parts of the structure are correctly placed relative to each other. Units are ångströms of expected positional error.

Q: What if only a Cα trace is available?
A: P-SEA three-state annotation labels each residue as helix, strand, or coil based purely on the geometry of the Cα trace. It serves as a fallback when the full backbone (and thus DSSP) is unavailable.

Q: What is the amino-acid chain?
A: This is the polypeptide sequence — one letter per residue, N-terminus first. Length ranges from a few dozen residues for small domains to over a thousand for large multi-domain proteins.

Q: What do the rendered images show?
A: The six renders are orthographic views along the three Cartesian axes in both directions. Representation (cartoon, sticks, or surface) and color scheme (sequence-rainbow or by-chain) vary across proteins so the training set covers all the common visualization conventions.

Q: What do the diagnostic plots show?
A: Plot images: a contact map (which residues are close in 3D, as an N×N binary image), a Ramachandran scatter (backbone torsion angles, revealing secondary-structure composition at a glance), and — for AlphaFold structures — a PAE heatmap (pairwise prediction confidence).

Q: How mobile is each atom in the crystal?
A: B-factor (Debye–Waller factor) reflects atomic displacement in the crystal lattice. It is an experimental observable (units Å²), not a prediction; low values mean the atom is pinned down, high values mean it moves or is heterogeneous across the crystal.

Q: Where is each backbone atom in 3D?
A: The mmCIF table is the protein's shape written out atom by atom. For each backbone N, Cα, C, and carbonyl O, it records an (x, y, z) coordinate triple in Å plus the residue type, chain letter, and residue number.